Protein AF-A0AAD5QHT9-F1 (afdb_monomer_lite)

Radius of gyration: 13.87 Å; chains: 1; bounding box: 31×36×34 Å

Secondary structure (DSSP, 8-state):
----TT---SHHHHHHHHHSS-PPPP-S---EEEEEE-S-HHHHHHHHHHH--TT-EEEEEE-TTS-HHHHHHHHHHHHH-TTEEE--S-----T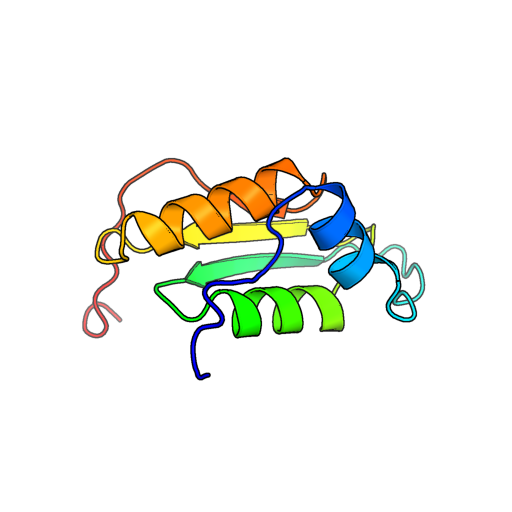T--

pLDDT: mean 88.91, std 12.22, range [45.41, 98.25]

Sequence (98 aa):
MIPNDELDMSCEAIRLRVLTYPRQPVTNYPIAFARIVYTDYEFLEEQLRAGYSTENHFCYHVDSKASSNFTNLMKTLSTCLKNVYLTDGSLAFDSLSQ

Foldseek 3Di:
DPDDPPDDLDLVSLCCQQVVPPADDDPVDEEEAEEEDADDLVVVSVVCSVPDHPRYAYEYEYALNHDPVSVVSLVSSQVSDVRYYYDDDHDHDDPPPD

InterPro domains:
  IPR003406 Glycosyl transferase, family 14 [PF02485] (31-88)

Structure (mmCIF, N/CA/C/O backbone):
data_AF-A0AAD5QHT9-F1
#
_entry.id   AF-A0AAD5QHT9-F1
#
loop_
_atom_site.group_PDB
_atom_site.id
_atom_site.type_symbol
_atom_site.label_atom_id
_atom_site.label_alt_id
_atom_site.label_comp_id
_atom_site.label_asym_id
_atom_site.label_entity_id
_atom_site.label_seq_id
_atom_site.pdbx_PDB_ins_code
_atom_site.Cartn_x
_atom_site.Cartn_y
_atom_site.Cartn_z
_atom_site.occupancy
_atom_site.B_iso_or_equiv
_atom_site.auth_seq_id
_atom_site.auth_comp_id
_atom_site.auth_asym_id
_atom_site.auth_atom_id
_atom_site.pdbx_PDB_model_num
ATOM 1 N N . MET A 1 1 ? 4.543 2.494 14.859 1.00 60.97 1 MET A N 1
ATOM 2 C CA . MET A 1 1 ? 5.277 3.751 14.536 1.00 60.97 1 MET A CA 1
ATOM 3 C C . MET A 1 1 ? 4.470 4.924 15.099 1.00 60.97 1 MET A C 1
ATOM 5 O O . MET A 1 1 ? 3.357 4.679 15.543 1.00 60.97 1 MET A O 1
ATOM 9 N N . ILE A 1 2 ? 4.998 6.154 15.173 1.00 74.62 2 ILE A N 1
ATOM 10 C CA . ILE A 1 2 ? 4.153 7.320 15.511 1.00 74.62 2 ILE A CA 1
ATOM 11 C C . ILE A 1 2 ? 3.333 7.648 14.254 1.00 74.62 2 ILE A C 1
ATOM 13 O O . ILE A 1 2 ? 3.969 7.850 13.223 1.00 74.62 2 ILE A O 1
ATOM 17 N N . PRO A 1 3 ? 1.986 7.661 14.303 1.00 73.38 3 PRO A N 1
ATOM 18 C CA . PRO A 1 3 ? 1.169 7.963 13.130 1.00 73.38 3 PRO A CA 1
ATOM 19 C C . PRO A 1 3 ? 1.432 9.380 12.610 1.00 73.38 3 PRO A C 1
ATOM 21 O O . PRO A 1 3 ? 1.437 10.331 13.393 1.00 73.38 3 PRO A O 1
ATOM 24 N N . ASN A 1 4 ? 1.638 9.515 11.302 1.00 82.19 4 ASN A N 1
ATOM 25 C CA . ASN A 1 4 ? 1.739 10.796 10.621 1.00 82.19 4 ASN A CA 1
ATOM 26 C C . ASN A 1 4 ? 0.383 11.207 10.027 1.00 82.19 4 ASN A C 1
ATOM 28 O O . ASN A 1 4 ? -0.008 10.743 8.954 1.00 82.19 4 ASN A O 1
ATOM 32 N N . ASP A 1 5 ? -0.308 12.125 10.702 1.00 80.19 5 ASP A N 1
ATOM 33 C CA . ASP A 1 5 ? -1.600 12.652 10.247 1.00 80.19 5 ASP A CA 1
ATOM 34 C C . ASP A 1 5 ? -1.494 13.528 8.978 1.00 80.19 5 ASP A C 1
ATOM 36 O O . ASP A 1 5 ? -2.504 13.793 8.328 1.00 80.19 5 ASP A O 1
ATOM 40 N N . GLU A 1 6 ? -0.285 13.948 8.586 1.00 87.94 6 GLU A N 1
ATOM 41 C CA . GLU A 1 6 ? -0.022 14.749 7.379 1.00 87.94 6 GLU A CA 1
ATOM 42 C C . GLU A 1 6 ? 0.408 13.899 6.170 1.00 87.94 6 GLU A C 1
ATOM 44 O O . GLU A 1 6 ? 0.854 14.430 5.148 1.00 87.94 6 GLU A O 1
ATOM 49 N N . LEU A 1 7 ? 0.308 12.569 6.258 1.00 92.50 7 LEU A N 1
ATOM 50 C CA . LEU A 1 7 ? 0.704 11.691 5.164 1.00 92.50 7 LEU A CA 1
ATOM 51 C C . LEU A 1 7 ? -0.171 11.921 3.920 1.00 92.50 7 LEU A C 1
ATOM 53 O O . LEU A 1 7 ? -1.380 11.693 3.931 1.00 92.50 7 LEU A O 1
ATOM 57 N N . ASP A 1 8 ? 0.456 12.317 2.810 1.00 96.50 8 ASP A N 1
ATOM 58 C CA . ASP A 1 8 ? -0.237 12.497 1.534 1.00 96.50 8 ASP A CA 1
ATOM 59 C C . ASP A 1 8 ? -0.714 11.144 0.981 1.00 96.50 8 ASP A C 1
ATOM 61 O O . ASP A 1 8 ? 0.078 10.286 0.570 1.00 96.50 8 ASP A O 1
ATOM 65 N N . MET A 1 9 ? -2.033 10.964 0.969 1.00 96.38 9 MET A N 1
ATOM 66 C CA . MET A 1 9 ? -2.709 9.755 0.502 1.00 96.38 9 MET A CA 1
ATOM 67 C C . MET A 1 9 ? -3.185 9.843 -0.954 1.00 96.38 9 MET A C 1
ATOM 69 O O . MET A 1 9 ? -3.933 8.979 -1.413 1.00 96.38 9 MET A O 1
ATOM 73 N N . SER A 1 10 ? -2.760 10.854 -1.715 1.00 98.00 10 SER A N 1
ATOM 74 C CA . SER A 1 10 ? -2.990 10.888 -3.157 1.00 98.00 10 SER A CA 1
ATOM 75 C C . SER A 1 10 ? -2.303 9.704 -3.846 1.00 98.00 10 SER A C 1
ATOM 77 O O . SER A 1 10 ? -1.221 9.250 -3.461 1.00 98.00 10 SER A O 1
ATOM 79 N N . CYS A 1 11 ? -2.907 9.198 -4.924 1.00 98.25 11 CYS A N 1
ATOM 80 C CA . CYS A 1 11 ? -2.293 8.095 -5.662 1.00 98.25 11 CYS A CA 1
ATOM 81 C C . CY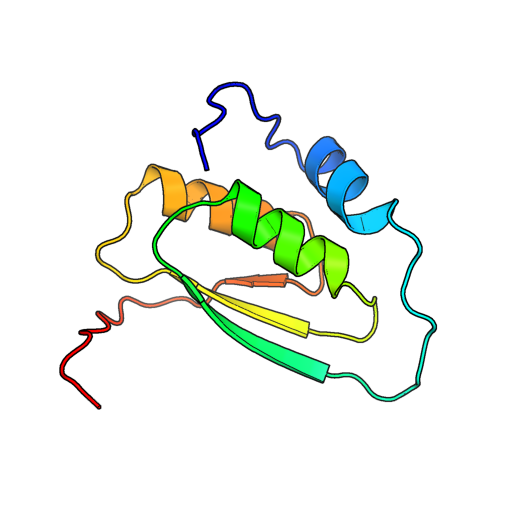S A 1 11 ? -0.957 8.467 -6.310 1.00 98.25 11 CYS A C 1
ATOM 83 O O . CYS A 1 11 ? -0.171 7.573 -6.617 1.00 98.25 11 CYS A O 1
ATOM 85 N N . GLU A 1 12 ? -0.703 9.752 -6.558 1.00 97.94 12 GLU A N 1
ATOM 86 C CA . GLU A 1 12 ? 0.597 10.216 -7.031 1.00 97.94 12 GLU A CA 1
ATOM 87 C C . GLU A 1 12 ? 1.660 10.033 -5.946 1.00 97.94 12 GLU A C 1
ATOM 89 O O . GLU A 1 12 ? 2.666 9.366 -6.196 1.00 97.94 12 GLU A O 1
ATOM 94 N N . ALA A 1 13 ? 1.387 10.494 -4.723 1.00 97.38 13 ALA A N 1
ATOM 95 C CA . ALA A 1 13 ? 2.294 10.336 -3.593 1.00 97.38 13 ALA A CA 1
ATOM 96 C C . ALA A 1 13 ? 2.532 8.859 -3.230 1.00 97.38 13 ALA A C 1
ATOM 98 O O . ALA A 1 13 ? 3.680 8.446 -3.071 1.00 97.38 13 ALA A O 1
ATOM 99 N N . ILE A 1 14 ? 1.482 8.030 -3.192 1.00 97.56 14 ILE A N 1
ATOM 100 C CA . ILE A 1 14 ? 1.604 6.582 -2.926 1.00 97.56 14 ILE A CA 1
ATOM 101 C C . ILE A 1 14 ? 2.469 5.895 -3.989 1.00 97.56 14 ILE A C 1
ATOM 103 O O . ILE A 1 14 ? 3.371 5.122 -3.667 1.00 97.56 14 ILE A O 1
ATOM 107 N N . ARG A 1 15 ? 2.230 6.175 -5.278 1.00 96.38 15 ARG A N 1
ATOM 108 C CA . ARG A 1 15 ? 3.039 5.597 -6.363 1.00 96.38 15 ARG A CA 1
ATOM 109 C C . ARG A 1 15 ? 4.482 6.058 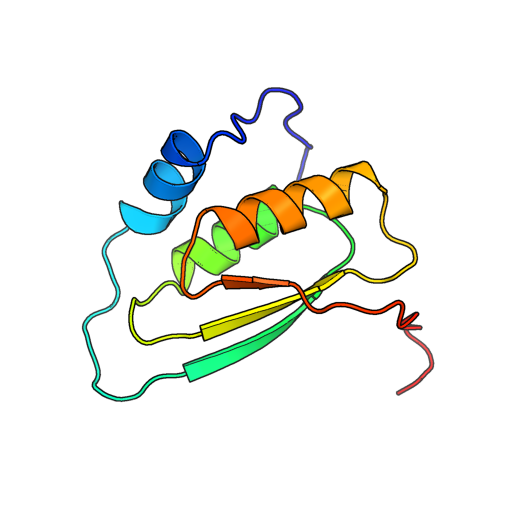-6.283 1.00 96.38 15 ARG A C 1
ATOM 111 O O . ARG A 1 15 ? 5.370 5.243 -6.512 1.00 96.38 15 ARG A O 1
ATOM 118 N N . LEU A 1 16 ? 4.716 7.326 -5.953 1.00 95.81 16 LEU A N 1
ATOM 119 C CA . LEU A 1 16 ? 6.061 7.845 -5.764 1.00 95.81 16 LEU A CA 1
ATOM 120 C C . LEU A 1 16 ? 6.771 7.080 -4.643 1.00 95.81 16 LEU A C 1
ATOM 122 O O . LEU A 1 16 ? 7.862 6.573 -4.875 1.00 95.81 16 LEU A O 1
ATOM 126 N N . ARG A 1 17 ? 6.145 6.905 -3.474 1.00 95.06 17 ARG A N 1
ATOM 127 C CA . ARG A 1 17 ? 6.754 6.184 -2.344 1.00 95.06 17 ARG A CA 1
ATOM 128 C C . ARG A 1 17 ? 7.000 4.703 -2.642 1.00 95.06 17 ARG A C 1
ATOM 130 O O . ARG A 1 17 ? 8.087 4.203 -2.366 1.00 95.06 17 ARG A O 1
ATOM 137 N N . VAL A 1 18 ? 6.049 4.005 -3.268 1.00 94.94 18 VAL A N 1
ATOM 138 C CA . VAL A 1 18 ? 6.156 2.552 -3.502 1.00 94.94 18 VAL A CA 1
ATOM 139 C C . VAL A 1 18 ? 7.020 2.202 -4.722 1.00 94.94 18 VAL A C 1
ATOM 141 O O . VAL A 1 18 ? 7.793 1.248 -4.670 1.00 94.94 18 VAL A O 1
ATOM 144 N N . LEU A 1 19 ? 6.918 2.948 -5.829 1.00 91.94 19 LEU A N 1
ATOM 145 C CA . LEU A 1 19 ? 7.492 2.541 -7.124 1.00 91.94 19 LEU A CA 1
ATOM 146 C C . LEU A 1 19 ? 8.890 3.099 -7.421 1.00 91.94 19 LEU A C 1
ATOM 148 O O . LEU A 1 19 ? 9.508 2.640 -8.387 1.00 91.94 19 LEU A O 1
ATOM 152 N N . THR A 1 20 ? 9.364 4.096 -6.663 1.00 86.38 20 THR A N 1
ATOM 153 C CA . THR A 1 20 ? 10.693 4.713 -6.869 1.00 86.38 20 THR A CA 1
ATOM 154 C C . THR A 1 20 ? 11.833 3.975 -6.174 1.00 86.38 20 THR A C 1
ATOM 156 O O . THR A 1 20 ? 12.995 4.215 -6.498 1.00 86.38 20 THR A O 1
ATOM 159 N N . TYR A 1 21 ? 11.532 3.048 -5.261 1.00 76.62 21 TYR A N 1
ATOM 160 C CA . TYR A 1 21 ? 12.547 2.177 -4.674 1.00 76.62 21 TYR A CA 1
ATOM 161 C C . TYR A 1 21 ? 13.184 1.293 -5.765 1.00 76.62 21 TYR A C 1
ATOM 163 O O . TYR A 1 21 ? 12.465 0.894 -6.689 1.00 76.62 21 TYR A O 1
ATOM 171 N N . PRO A 1 22 ? 14.502 0.984 -5.710 1.00 75.81 22 PRO A N 1
ATOM 172 C CA . PRO A 1 22 ? 15.140 0.034 -6.617 1.00 75.81 22 PRO A CA 1
ATOM 173 C C . PRO A 1 22 ? 14.281 -1.219 -6.751 1.00 75.81 22 PRO A C 1
ATOM 175 O O . PRO A 1 22 ? 14.100 -1.983 -5.802 1.00 75.81 22 PRO A O 1
ATOM 178 N N . ARG A 1 23 ? 13.702 -1.379 -7.944 1.00 70.19 23 ARG A N 1
ATOM 179 C CA . ARG A 1 23 ? 12.777 -2.470 -8.224 1.00 70.19 23 ARG A CA 1
ATOM 180 C C . ARG A 1 23 ? 13.520 -3.782 -8.081 1.00 70.19 23 ARG A C 1
ATOM 182 O O . ARG A 1 23 ? 14.642 -3.915 -8.576 1.00 70.19 23 ARG A O 1
ATOM 189 N N . GLN A 1 24 ? 12.867 -4.756 -7.456 1.00 74.00 24 GLN A N 1
ATOM 190 C CA . GLN A 1 24 ? 13.354 -6.119 -7.564 1.00 74.00 24 GLN A CA 1
ATOM 191 C C . GLN A 1 24 ? 13.384 -6.515 -9.049 1.00 74.00 24 GLN A C 1
ATOM 193 O O . GLN A 1 24 ? 12.481 -6.126 -9.802 1.00 74.00 24 GLN A O 1
ATOM 198 N N . PRO A 1 25 ? 14.436 -7.220 -9.497 1.00 78.62 25 PRO A N 1
ATOM 199 C CA . PRO A 1 25 ? 14.519 -7.669 -10.875 1.00 78.62 25 PRO A CA 1
ATOM 200 C C . PRO A 1 25 ? 13.328 -8.572 -11.202 1.00 78.62 25 PRO A C 1
ATOM 202 O O . PRO A 1 25 ? 12.832 -9.297 -10.343 1.00 78.62 25 PRO A O 1
ATOM 205 N N . VAL A 1 26 ? 12.886 -8.523 -12.457 1.00 80.31 26 VAL A N 1
ATOM 206 C CA . VAL A 1 26 ? 11.893 -9.459 -12.997 1.00 80.31 26 VAL A CA 1
ATOM 207 C C . VAL A 1 26 ? 12.497 -10.861 -12.929 1.00 80.31 26 VAL A C 1
ATOM 209 O O . VAL A 1 26 ? 13.596 -11.085 -13.441 1.00 80.31 26 VAL A O 1
ATOM 212 N N . THR A 1 27 ? 11.810 -11.784 -12.265 1.00 86.88 27 THR A N 1
ATOM 213 C CA . THR A 1 27 ? 12.281 -13.158 -12.039 1.00 86.88 27 THR A CA 1
ATOM 214 C C . THR A 1 27 ? 11.534 -14.172 -12.904 1.00 86.88 27 THR A C 1
ATOM 216 O O . THR A 1 27 ? 11.974 -15.319 -12.979 1.00 86.88 27 THR A O 1
ATOM 219 N N . ASN A 1 28 ? 10.430 -13.776 -13.562 1.00 88.56 28 ASN A N 1
ATOM 220 C CA . ASN A 1 28 ? 9.455 -14.680 -14.191 1.00 88.56 28 ASN A CA 1
ATOM 221 C C . ASN A 1 28 ? 8.877 -15.712 -13.206 1.00 88.56 28 ASN A C 1
ATOM 223 O O . ASN A 1 28 ? 8.444 -16.796 -13.601 1.00 88.56 28 ASN A O 1
ATOM 227 N N . TYR A 1 29 ? 8.885 -15.386 -11.913 1.00 91.75 29 TYR A N 1
ATOM 228 C CA . TYR A 1 29 ? 8.354 -16.222 -10.844 1.00 91.75 29 TYR A CA 1
ATOM 229 C C . TYR A 1 29 ? 7.465 -15.363 -9.931 1.00 91.75 29 TYR A C 1
ATOM 231 O O . TYR A 1 29 ? 7.922 -14.890 -8.886 1.00 91.75 29 TYR A O 1
ATOM 239 N N . PRO A 1 30 ? 6.211 -15.092 -10.344 1.00 92.88 30 PRO A N 1
ATOM 240 C CA . PRO A 1 30 ? 5.311 -14.213 -9.607 1.00 92.88 30 PRO A CA 1
ATOM 241 C C . PRO A 1 30 ? 4.925 -14.820 -8.252 1.00 92.88 30 PRO A C 1
ATOM 243 O O . PRO A 1 30 ? 4.515 -15.979 -8.171 1.00 92.88 30 PRO A O 1
ATOM 246 N N . ILE A 1 31 ? 5.017 -14.024 -7.182 1.00 94.25 31 ILE A N 1
ATOM 247 C CA . ILE A 1 31 ? 4.629 -14.424 -5.822 1.00 94.25 31 ILE A CA 1
ATOM 248 C C . ILE A 1 31 ? 3.335 -13.713 -5.424 1.00 94.25 31 ILE A C 1
ATOM 250 O O . ILE A 1 31 ? 3.197 -12.503 -5.604 1.00 94.25 31 ILE A O 1
ATOM 254 N N . ALA A 1 32 ? 2.400 -14.452 -4.824 1.00 96.44 32 ALA A N 1
ATOM 255 C CA . ALA A 1 32 ? 1.215 -13.888 -4.189 1.00 96.44 32 ALA A CA 1
ATOM 256 C C . ALA A 1 32 ? 1.398 -13.816 -2.664 1.00 96.44 32 ALA A C 1
ATOM 258 O O . ALA A 1 32 ? 1.664 -14.824 -2.011 1.00 96.44 32 ALA A O 1
ATOM 259 N N . PHE A 1 33 ? 1.223 -12.627 -2.093 1.00 96.31 33 PHE A N 1
ATOM 260 C CA . PHE A 1 33 ? 1.216 -12.381 -0.654 1.00 96.31 33 PHE A CA 1
ATOM 261 C C . PHE A 1 33 ? -0.222 -12.181 -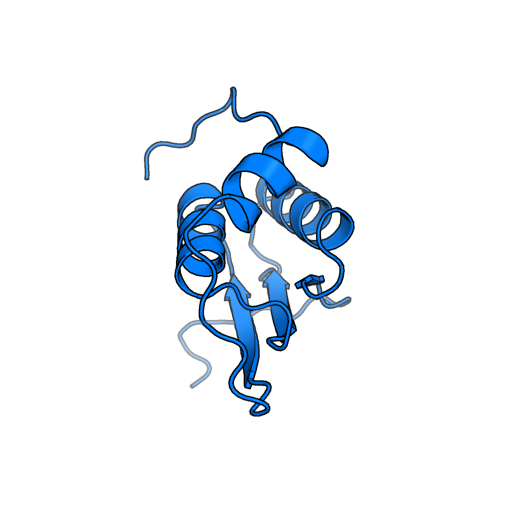0.183 1.00 96.31 33 PHE A C 1
ATOM 263 O O . PHE A 1 33 ? -0.940 -11.367 -0.754 1.00 96.31 33 PHE A O 1
ATOM 270 N N . ALA A 1 34 ? -0.627 -12.869 0.882 1.00 95.44 34 ALA A N 1
ATOM 271 C CA . ALA A 1 34 ? -1.903 -12.645 1.556 1.00 95.44 34 ALA A CA 1
ATOM 272 C C . ALA A 1 34 ? -1.637 -12.270 3.018 1.00 95.44 34 ALA A C 1
ATOM 274 O O . ALA A 1 34 ? -0.932 -12.998 3.719 1.00 95.44 34 ALA A O 1
ATOM 275 N N . ARG A 1 35 ? -2.144 -11.118 3.470 1.00 94.94 35 ARG A N 1
ATOM 276 C CA . ARG A 1 35 ? -1.902 -10.595 4.825 1.00 94.94 35 ARG A CA 1
ATOM 277 C C . ARG A 1 35 ? -3.190 -10.094 5.459 1.00 94.94 35 ARG A C 1
ATOM 279 O O . ARG A 1 35 ? -3.941 -9.356 4.831 1.00 94.94 35 ARG A O 1
ATOM 286 N N . ILE A 1 36 ? -3.393 -10.439 6.725 1.00 95.25 36 ILE A N 1
ATOM 287 C CA . ILE A 1 36 ? -4.419 -9.830 7.574 1.00 95.25 36 ILE A CA 1
ATOM 288 C C . ILE A 1 36 ? -3.759 -8.683 8.339 1.00 95.25 36 ILE A C 1
ATOM 290 O O . ILE A 1 36 ? -2.671 -8.857 8.889 1.00 95.25 36 ILE A O 1
ATOM 294 N N . VAL A 1 37 ? -4.376 -7.504 8.336 1.00 95.25 37 VAL A N 1
ATOM 295 C CA . VAL A 1 37 ? -3.807 -6.272 8.895 1.00 95.25 37 VAL A CA 1
ATOM 296 C C . VAL A 1 37 ? -4.829 -5.525 9.744 1.00 95.25 37 VAL A C 1
ATOM 298 O O . VAL A 1 37 ? -6.023 -5.576 9.474 1.00 95.25 37 VAL A O 1
ATOM 301 N N . TYR A 1 38 ? -4.363 -4.817 10.771 1.00 94.44 38 TYR A N 1
ATOM 302 C CA . TYR A 1 38 ? -5.237 -4.167 11.757 1.00 94.44 38 TYR A CA 1
ATOM 303 C C . TYR A 1 38 ? -4.847 -2.709 12.076 1.00 94.44 38 TYR A C 1
ATOM 305 O O . TYR A 1 38 ? -5.707 -1.909 12.436 1.00 94.44 38 TYR A O 1
ATOM 313 N N . THR A 1 39 ? -3.566 -2.340 11.953 1.00 94.62 39 THR A N 1
ATOM 314 C CA . THR A 1 39 ? -3.049 -1.011 12.329 1.00 94.62 39 THR A CA 1
ATOM 315 C C . THR A 1 39 ? -1.729 -0.693 11.602 1.00 94.62 39 THR A C 1
ATOM 317 O O . THR A 1 39 ? -1.247 -1.512 10.821 1.00 94.62 39 THR A O 1
ATOM 320 N N . ASP A 1 40 ? -1.149 0.482 11.882 1.00 93.88 40 ASP A N 1
ATOM 321 C CA . ASP A 1 40 ? 0.180 0.942 11.441 1.00 93.88 40 ASP A CA 1
ATOM 322 C C . ASP A 1 40 ? 0.354 0.955 9.908 1.00 93.88 40 ASP A C 1
ATOM 324 O O . ASP A 1 40 ? 1.211 0.272 9.346 1.00 93.88 40 ASP A O 1
ATOM 328 N N . TYR A 1 41 ? -0.449 1.774 9.218 1.00 96.12 41 TYR A N 1
ATOM 329 C CA . TYR A 1 41 ? -0.426 1.899 7.753 1.00 96.12 41 TYR A CA 1
ATOM 330 C C . TYR A 1 41 ? 0.979 2.157 7.182 1.00 96.12 41 TYR A C 1
ATOM 332 O O . TYR A 1 41 ? 1.391 1.469 6.252 1.00 96.12 41 TYR A O 1
ATOM 340 N N . GLU A 1 42 ? 1.737 3.095 7.758 1.00 95.44 42 GLU A N 1
ATOM 341 C CA . GLU A 1 42 ? 3.077 3.454 7.268 1.00 95.44 42 GLU A CA 1
ATOM 342 C C . GLU A 1 42 ? 4.037 2.261 7.277 1.00 95.44 42 GLU A C 1
ATOM 344 O O . GLU A 1 42 ? 4.762 2.036 6.312 1.00 95.44 42 GLU A O 1
ATOM 349 N N . PHE A 1 43 ? 3.992 1.432 8.323 1.00 95.19 43 PHE A N 1
ATOM 350 C CA . PHE A 1 43 ? 4.807 0.221 8.389 1.00 95.19 43 PHE A CA 1
ATOM 351 C C . PHE A 1 43 ? 4.417 -0.788 7.300 1.00 95.19 43 PHE A C 1
ATOM 353 O O . PHE A 1 43 ? 5.279 -1.431 6.700 1.00 95.19 43 PHE A O 1
ATOM 360 N N . LEU A 1 44 ? 3.119 -0.930 7.028 1.00 96.69 44 LEU A N 1
ATOM 361 C CA . LEU A 1 44 ? 2.619 -1.830 5.991 1.00 96.69 44 LEU A CA 1
ATOM 362 C C . LEU A 1 44 ? 2.963 -1.334 4.584 1.00 96.69 44 LEU A C 1
ATOM 364 O O . LEU A 1 44 ? 3.317 -2.154 3.733 1.00 96.69 44 LEU A O 1
ATOM 368 N N . GLU A 1 45 ? 2.901 -0.021 4.346 1.00 96.56 45 GLU A N 1
ATOM 369 C CA . GLU A 1 45 ? 3.340 0.596 3.091 1.00 96.56 45 GLU A CA 1
ATOM 370 C C . GLU A 1 45 ? 4.847 0.383 2.884 1.00 96.56 45 GLU A C 1
ATOM 372 O O . GLU A 1 45 ? 5.271 -0.034 1.808 1.00 96.56 45 GLU A O 1
ATOM 377 N N . GLU A 1 46 ? 5.654 0.554 3.931 1.00 94.50 46 GLU A N 1
ATOM 378 C CA . GLU A 1 46 ? 7.095 0.292 3.898 1.00 94.50 46 GLU A CA 1
ATOM 379 C C . GLU A 1 46 ? 7.417 -1.189 3.642 1.00 94.50 46 GLU A C 1
ATOM 381 O O . GLU A 1 46 ? 8.300 -1.521 2.845 1.00 94.50 46 GLU A O 1
ATOM 386 N N . GLN A 1 47 ? 6.664 -2.105 4.255 1.00 95.12 47 GLN A N 1
ATOM 387 C CA . GLN A 1 47 ? 6.797 -3.541 4.012 1.00 95.12 47 GLN A CA 1
ATOM 388 C C . GLN A 1 47 ? 6.415 -3.918 2.573 1.00 95.12 47 GLN A C 1
ATOM 390 O O . GLN A 1 47 ? 7.052 -4.788 1.973 1.00 95.12 47 GLN A O 1
ATOM 395 N N . LEU A 1 48 ? 5.376 -3.287 2.017 1.00 96.00 48 LEU A N 1
ATOM 396 C CA . LEU A 1 48 ? 5.012 -3.426 0.609 1.00 96.00 48 LEU A CA 1
ATOM 397 C C . LEU A 1 48 ? 6.145 -2.912 -0.280 1.00 96.00 48 LEU A C 1
ATOM 399 O O . LEU A 1 48 ? 6.615 -3.652 -1.138 1.00 96.00 48 LEU A O 1
ATOM 403 N N . ARG A 1 49 ? 6.619 -1.684 -0.037 1.00 95.00 49 ARG A N 1
ATOM 404 C CA . ARG A 1 49 ? 7.693 -1.018 -0.785 1.00 95.00 49 ARG A CA 1
ATOM 405 C C . ARG A 1 49 ? 8.962 -1.866 -0.846 1.00 95.00 49 ARG A C 1
ATOM 407 O O . ARG A 1 49 ? 9.532 -2.027 -1.921 1.00 95.00 49 ARG A O 1
ATOM 414 N N . ALA A 1 50 ? 9.379 -2.454 0.275 1.00 92.62 50 ALA A N 1
ATOM 415 C CA . ALA A 1 50 ? 10.577 -3.294 0.343 1.00 92.62 50 ALA A CA 1
ATOM 416 C C . ALA A 1 50 ? 10.465 -4.599 -0.475 1.00 92.62 50 ALA A C 1
ATOM 418 O O . ALA A 1 50 ? 11.470 -5.105 -0.978 1.00 92.62 50 ALA A O 1
ATOM 419 N N . GLY A 1 51 ? 9.254 -5.152 -0.605 1.00 90.38 51 GLY A N 1
ATOM 420 C CA . GLY A 1 51 ? 8.982 -6.398 -1.332 1.00 90.38 51 GLY A CA 1
ATOM 421 C C . GLY A 1 51 ? 8.364 -6.213 -2.720 1.00 90.38 51 GLY A C 1
ATOM 422 O O . GLY A 1 51 ? 8.017 -7.208 -3.363 1.00 90.38 51 GLY A O 1
ATOM 423 N N . TYR A 1 52 ? 8.171 -4.972 -3.175 1.00 93.31 52 TYR A N 1
ATOM 424 C CA . TYR A 1 52 ? 7.392 -4.691 -4.374 1.00 93.31 52 TYR A CA 1
ATOM 425 C C . TYR A 1 52 ? 8.115 -5.166 -5.642 1.00 93.31 52 TYR A C 1
ATOM 427 O O . TYR A 1 52 ? 9.239 -4.765 -5.950 1.00 93.31 52 TYR A O 1
ATOM 435 N N . SER A 1 53 ? 7.411 -5.983 -6.419 1.00 92.00 53 SER A N 1
ATOM 436 C CA . SER A 1 53 ? 7.741 -6.342 -7.797 1.00 92.00 53 SER A CA 1
ATOM 437 C C . SER A 1 53 ? 6.478 -6.197 -8.634 1.00 92.00 53 SER A C 1
ATOM 439 O O . SER A 1 53 ? 5.373 -6.421 -8.139 1.00 92.00 53 SER A O 1
ATOM 441 N N . THR A 1 54 ? 6.631 -5.847 -9.910 1.00 91.19 54 THR A N 1
ATOM 442 C CA . THR A 1 54 ? 5.506 -5.759 -10.851 1.00 91.19 54 THR A CA 1
ATOM 443 C C . THR A 1 54 ? 4.880 -7.117 -11.165 1.00 91.19 54 THR A C 1
ATOM 445 O O . THR A 1 54 ? 3.754 -7.147 -11.648 1.00 91.19 54 THR A O 1
ATOM 448 N N . GLU A 1 55 ? 5.593 -8.218 -10.904 1.00 92.00 55 GLU A N 1
ATOM 449 C CA . GLU A 1 55 ? 5.091 -9.591 -11.074 1.00 92.00 55 GLU A CA 1
ATOM 450 C C . GLU A 1 55 ? 4.397 -10.126 -9.813 1.00 92.00 55 GLU A C 1
ATOM 452 O O . GLU A 1 55 ? 3.634 -11.084 -9.884 1.00 92.00 55 GLU A O 1
ATOM 457 N N . ASN A 1 56 ? 4.649 -9.518 -8.649 1.00 94.62 56 ASN A N 1
ATOM 458 C CA . ASN A 1 56 ? 4.057 -9.960 -7.391 1.00 94.62 56 ASN A CA 1
ATOM 459 C C . ASN A 1 56 ? 2.640 -9.409 -7.223 1.00 94.62 56 ASN A C 1
ATOM 461 O O . ASN A 1 56 ? 2.331 -8.301 -7.663 1.00 94.62 56 ASN A O 1
ATOM 465 N N . HIS A 1 57 ? 1.809 -10.159 -6.508 1.00 96.44 57 HIS A N 1
ATOM 466 C CA . HIS A 1 57 ? 0.446 -9.790 -6.144 1.00 96.44 57 HIS A CA 1
ATOM 467 C C . HIS A 1 57 ? 0.337 -9.659 -4.623 1.00 96.44 57 HIS A C 1
ATOM 469 O O . HIS A 1 57 ? 0.810 -10.526 -3.892 1.00 96.44 57 HIS A O 1
ATOM 475 N N . PHE A 1 58 ? -0.294 -8.595 -4.133 1.00 97.62 58 PHE A N 1
ATOM 476 C CA . PHE A 1 58 ? -0.394 -8.296 -2.703 1.00 97.62 58 PHE A CA 1
ATOM 477 C C . PHE A 1 58 ? -1.857 -8.171 -2.299 1.00 97.62 58 PHE A C 1
ATOM 479 O O . PHE A 1 58 ? -2.523 -7.209 -2.658 1.00 97.62 58 PHE A O 1
ATOM 486 N N . CYS A 1 59 ? -2.366 -9.140 -1.553 1.00 97.50 59 CYS A N 1
ATOM 487 C CA . CYS A 1 59 ? -3.729 -9.163 -1.055 1.00 97.50 59 CYS A CA 1
ATOM 488 C C . CYS A 1 59 ? -3.744 -8.851 0.441 1.00 97.50 59 CYS A C 1
ATOM 490 O O . CYS A 1 59 ? -3.102 -9.538 1.238 1.00 97.50 59 CYS A O 1
ATOM 492 N N . TYR A 1 60 ? -4.511 -7.838 0.821 1.00 97.25 60 TYR A N 1
ATOM 493 C CA . TYR A 1 60 ? -4.731 -7.463 2.207 1.00 97.25 60 TYR A CA 1
ATOM 494 C C . TYR A 1 60 ? -6.171 -7.757 2.617 1.00 97.25 60 TYR A C 1
ATOM 496 O O . TYR A 1 60 ? -7.109 -7.533 1.855 1.00 97.25 60 TYR A O 1
ATOM 504 N N . HIS A 1 61 ? -6.336 -8.223 3.847 1.00 95.69 61 HIS A N 1
ATOM 505 C CA . HIS A 1 61 ? -7.607 -8.275 4.549 1.00 95.69 61 HIS A CA 1
ATOM 506 C C . HIS A 1 61 ? -7.496 -7.381 5.778 1.00 95.69 61 HIS A C 1
ATOM 508 O O . HIS A 1 61 ? -6.582 -7.558 6.581 1.00 95.69 61 HIS A O 1
ATOM 514 N N . VAL A 1 62 ? -8.393 -6.410 5.928 1.00 95.38 62 VAL A N 1
ATOM 515 C CA . VAL A 1 62 ? -8.418 -5.570 7.130 1.00 95.38 62 VAL A CA 1
ATOM 516 C C . VAL A 1 62 ? -9.280 -6.263 8.174 1.00 95.38 62 VAL A C 1
ATOM 518 O O . VAL A 1 62 ? -10.445 -6.548 7.911 1.00 95.38 62 VAL A O 1
ATOM 521 N N . ASP A 1 63 ? -8.704 -6.543 9.342 1.00 93.62 63 ASP A N 1
ATOM 522 C CA . ASP A 1 63 ? -9.448 -7.124 10.455 1.00 93.62 63 ASP A CA 1
ATOM 523 C C . ASP A 1 63 ? -10.638 -6.225 10.817 1.00 93.62 63 ASP A C 1
ATOM 525 O O . ASP A 1 63 ? -10.498 -5.007 10.938 1.00 93.62 63 ASP A O 1
ATOM 529 N N . SER A 1 64 ? -11.807 -6.831 11.022 1.00 90.31 64 SER A N 1
ATOM 530 C CA . SER A 1 64 ? -13.055 -6.121 11.342 1.00 90.31 64 SER A CA 1
ATOM 531 C C . SER A 1 64 ? -12.986 -5.175 12.552 1.00 90.31 64 SER A C 1
ATOM 533 O O . SER A 1 64 ? -13.811 -4.270 12.665 1.00 90.31 64 SER A O 1
ATOM 535 N N . LYS A 1 65 ? -12.027 -5.373 13.462 1.00 91.50 65 LYS A N 1
ATOM 536 C CA . LYS A 1 65 ? -11.827 -4.537 14.652 1.00 91.50 65 LYS A CA 1
ATOM 537 C C . LYS A 1 65 ? -11.024 -3.272 14.355 1.00 91.50 65 LYS A C 1
ATOM 539 O O . LYS A 1 65 ? -10.925 -2.406 15.223 1.00 91.50 65 LYS A O 1
ATOM 544 N N . ALA A 1 66 ? -10.388 -3.185 13.188 1.00 92.94 66 ALA A N 1
ATOM 545 C CA . ALA A 1 66 ? -9.549 -2.055 12.830 1.00 92.94 66 ALA A CA 1
ATOM 546 C C . ALA A 1 66 ? -10.363 -0.758 12.756 1.00 92.94 66 ALA A C 1
ATOM 548 O O . ALA A 1 66 ? -11.569 -0.754 12.503 1.00 92.94 66 ALA A O 1
ATOM 549 N N . SER A 1 67 ? -9.690 0.376 12.946 1.00 94.69 67 SER A N 1
ATOM 550 C CA . SER A 1 67 ? -10.368 1.666 12.835 1.00 94.69 67 SER A CA 1
ATOM 551 C C . SER A 1 67 ? -10.861 1.916 11.404 1.00 94.69 67 SER A C 1
ATOM 553 O O . SER A 1 67 ? -10.258 1.479 10.415 1.00 94.69 67 SER A O 1
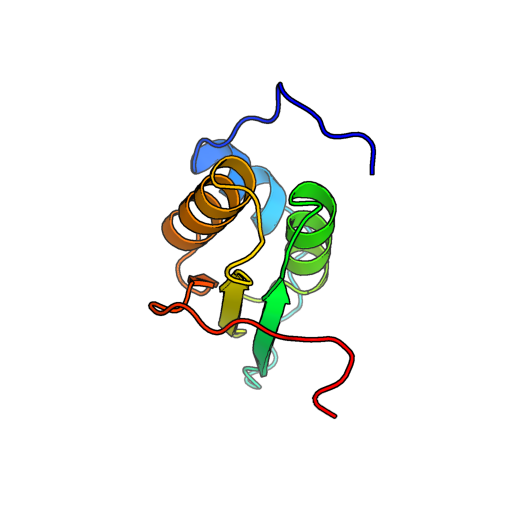ATOM 555 N N . SER A 1 68 ? -11.946 2.682 11.276 1.00 94.31 68 SER A N 1
ATOM 556 C CA . SER A 1 68 ? -12.452 3.118 9.969 1.00 94.31 68 SER A CA 1
ATOM 557 C C . SER A 1 68 ? -11.410 3.936 9.204 1.00 94.31 68 SER A C 1
ATOM 559 O O . SER A 1 68 ? -11.280 3.779 7.991 1.00 94.31 68 SER A O 1
ATOM 561 N N . ASN A 1 69 ? -10.619 4.751 9.913 1.00 94.44 69 ASN A N 1
ATOM 562 C CA . ASN A 1 69 ? -9.516 5.504 9.323 1.00 94.44 69 ASN A CA 1
ATOM 563 C C . ASN A 1 69 ? -8.477 4.567 8.691 1.00 94.44 69 ASN A C 1
ATOM 565 O O . ASN A 1 69 ? -8.182 4.685 7.506 1.00 94.44 69 ASN A O 1
ATOM 569 N N . PHE A 1 70 ? -7.992 3.574 9.441 1.00 95.06 70 PHE A N 1
ATOM 570 C CA . PHE A 1 70 ? -7.035 2.593 8.924 1.00 95.06 70 PHE A CA 1
ATOM 571 C C . PHE A 1 70 ? -7.586 1.821 7.716 1.00 95.06 70 PHE A C 1
ATOM 573 O O . PHE A 1 70 ? -6.899 1.666 6.705 1.00 95.06 70 PHE A O 1
ATOM 580 N N . THR A 1 71 ? -8.850 1.398 7.788 1.00 95.56 71 THR A N 1
ATOM 581 C CA . THR A 1 71 ? -9.536 0.716 6.681 1.00 95.56 71 THR A CA 1
ATOM 582 C C . THR A 1 71 ? -9.558 1.582 5.417 1.00 95.56 71 THR A C 1
ATOM 584 O O . THR A 1 71 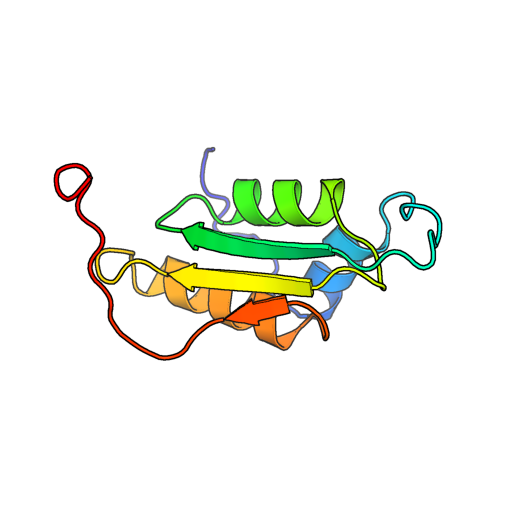? -9.276 1.093 4.323 1.00 95.56 71 THR A O 1
ATOM 587 N N . ASN A 1 72 ? -9.834 2.883 5.559 1.00 95.81 72 ASN A N 1
ATOM 588 C CA . ASN A 1 72 ? -9.820 3.827 4.443 1.00 95.81 72 ASN A CA 1
ATOM 589 C C . ASN A 1 72 ? -8.416 4.011 3.855 1.00 95.81 72 ASN A C 1
ATOM 591 O O . ASN A 1 72 ? -8.283 4.035 2.634 1.00 95.81 72 ASN A O 1
ATOM 595 N N . LEU A 1 73 ? -7.371 4.080 4.687 1.00 96.81 73 LEU A N 1
ATOM 596 C CA . LEU A 1 73 ? -5.987 4.170 4.209 1.00 96.81 73 LEU A CA 1
ATOM 597 C C . LEU A 1 73 ? -5.603 2.942 3.365 1.00 96.81 73 LEU A C 1
ATOM 599 O O . LEU A 1 73 ? -5.109 3.088 2.245 1.00 96.81 73 LEU A O 1
ATOM 603 N N . MET A 1 74 ? -5.911 1.734 3.850 1.00 97.50 74 MET A N 1
ATOM 604 C CA . MET A 1 74 ? -5.673 0.486 3.110 1.00 97.50 74 MET A CA 1
ATOM 605 C C . MET A 1 74 ? -6.482 0.413 1.810 1.00 97.50 74 MET A C 1
ATOM 607 O O . MET A 1 74 ? -5.976 -0.051 0.784 1.00 97.50 74 MET A O 1
ATOM 611 N N . LYS A 1 75 ? -7.723 0.918 1.819 1.00 97.06 75 LYS A N 1
ATOM 612 C CA . LYS A 1 75 ? -8.550 1.021 0.612 1.00 97.06 75 LYS A CA 1
ATOM 613 C C . LYS A 1 75 ? -7.896 1.933 -0.420 1.00 97.06 75 LYS A C 1
ATOM 615 O O . LYS A 1 75 ? -7.734 1.516 -1.567 1.00 97.06 75 LYS A O 1
ATOM 620 N N . THR A 1 76 ? -7.457 3.124 -0.017 1.00 97.81 76 THR A N 1
ATOM 621 C CA . THR A 1 76 ? -6.760 4.067 -0.900 1.00 97.81 76 THR A CA 1
ATOM 622 C C . THR A 1 76 ? -5.511 3.433 -1.511 1.00 97.81 76 THR A C 1
ATOM 624 O O . THR A 1 76 ? -5.386 3.423 -2.736 1.00 97.81 76 THR A O 1
ATOM 627 N N . LEU A 1 77 ? -4.655 2.797 -0.701 1.00 98.06 77 LEU A N 1
ATOM 628 C CA . LEU A 1 77 ? -3.469 2.077 -1.183 1.00 98.06 77 LEU A CA 1
ATOM 629 C C . LEU A 1 77 ? -3.810 1.061 -2.284 1.00 98.06 77 LEU A C 1
ATOM 631 O O . LEU A 1 77 ? -3.195 1.090 -3.353 1.00 98.06 77 LEU A O 1
ATOM 635 N N . SER A 1 78 ? -4.824 0.216 -2.058 1.00 97.50 78 SER A N 1
ATOM 636 C CA . SER A 1 78 ? -5.252 -0.792 -3.040 1.00 97.50 78 SER A CA 1
ATOM 637 C C . SER A 1 78 ? -5.774 -0.181 -4.345 1.00 97.50 78 SER A C 1
ATOM 639 O O . SER A 1 78 ? -5.519 -0.702 -5.424 1.00 97.50 78 SER A O 1
ATOM 641 N N . THR A 1 79 ? -6.438 0.977 -4.288 1.00 97.56 79 THR A N 1
ATOM 642 C CA . THR A 1 79 ? -6.944 1.642 -5.501 1.00 97.56 79 THR A CA 1
ATOM 643 C C . THR A 1 79 ? -5.837 2.288 -6.338 1.00 97.56 79 THR A C 1
ATOM 645 O O . THR A 1 79 ? -5.985 2.468 -7.550 1.00 97.56 79 THR A O 1
ATOM 648 N N . CYS A 1 80 ? -4.706 2.631 -5.717 1.00 98.00 80 CYS A N 1
ATOM 649 C CA . CYS A 1 80 ? -3.619 3.337 -6.383 1.00 98.00 80 CYS A CA 1
ATOM 650 C C . CYS A 1 80 ? -2.637 2.404 -7.113 1.00 98.00 80 CYS A C 1
ATOM 652 O O . CYS A 1 80 ? -1.971 2.847 -8.060 1.00 98.00 80 CYS A O 1
ATOM 654 N N . LEU A 1 81 ? -2.559 1.125 -6.732 1.00 96.56 81 LEU A N 1
ATOM 655 C CA . LEU A 1 81 ? -1.583 0.156 -7.241 1.00 96.56 81 LEU A CA 1
ATOM 656 C C . LEU A 1 81 ? -2.287 -1.074 -7.832 1.00 96.56 81 LEU A C 1
ATOM 658 O O . LEU A 1 81 ? -3.039 -1.758 -7.155 1.00 96.56 81 LEU A O 1
ATOM 662 N N . LYS A 1 82 ? -2.018 -1.390 -9.107 1.00 95.62 82 LYS A N 1
ATOM 663 C CA . LYS A 1 82 ? -2.781 -2.400 -9.876 1.00 95.62 82 LYS A CA 1
ATOM 664 C C . LYS A 1 82 ? -2.668 -3.841 -9.358 1.00 95.62 82 LYS A C 1
ATOM 666 O O . LYS A 1 82 ? -3.526 -4.662 -9.664 1.00 95.62 82 LYS A O 1
ATOM 671 N N . ASN A 1 83 ? -1.586 -4.159 -8.656 1.00 95.81 83 ASN A N 1
ATOM 672 C CA . ASN A 1 83 ? -1.276 -5.483 -8.113 1.00 95.81 83 ASN A CA 1
ATOM 673 C C . ASN A 1 83 ? -1.448 -5.544 -6.586 1.00 95.81 83 ASN A C 1
ATOM 675 O O . ASN A 1 83 ? -0.962 -6.482 -5.951 1.00 95.81 83 ASN A O 1
ATOM 679 N N . VAL A 1 84 ? -2.120 -4.546 -6.004 1.00 98.00 84 VAL A N 1
ATOM 680 C CA . VAL A 1 84 ? -2.507 -4.519 -4.596 1.00 98.00 84 VAL A CA 1
ATOM 681 C C . VAL A 1 84 ? -4.023 -4.636 -4.512 1.00 98.00 84 VAL A C 1
ATOM 683 O O . VAL A 1 84 ? -4.753 -3.901 -5.167 1.00 98.00 84 VAL A O 1
ATOM 686 N N . TYR A 1 85 ? -4.494 -5.561 -3.690 1.00 97.50 85 TYR A N 1
ATOM 687 C CA . TYR A 1 85 ? -5.899 -5.905 -3.544 1.00 97.50 85 TYR A CA 1
ATOM 688 C C . TYR A 1 85 ? -6.300 -5.776 -2.083 1.00 97.50 85 TYR A C 1
ATOM 690 O O . TYR A 1 85 ? -5.518 -6.087 -1.182 1.00 97.50 85 TYR A O 1
ATOM 698 N N . LEU A 1 86 ? -7.537 -5.354 -1.861 1.00 96.06 86 LEU A N 1
ATOM 699 C CA . LEU A 1 86 ? -8.180 -5.386 -0.560 1.00 96.06 86 LEU A CA 1
ATOM 700 C C . LEU A 1 86 ? -9.396 -6.300 -0.682 1.00 96.06 86 LEU A C 1
ATOM 702 O O . LEU A 1 86 ? -10.196 -6.119 -1.594 1.00 96.06 86 LEU A O 1
ATOM 706 N N . THR A 1 87 ? -9.503 -7.311 0.175 1.00 91.88 87 THR A N 1
ATOM 707 C CA . THR A 1 87 ? -10.629 -8.252 0.121 1.00 91.88 87 THR A CA 1
ATOM 708 C C . THR A 1 87 ? -11.912 -7.624 0.644 1.00 91.88 87 THR A C 1
ATOM 710 O O . THR A 1 87 ? -11.882 -6.888 1.633 1.00 91.88 87 THR A O 1
ATOM 713 N N . ASP A 1 88 ? -13.034 -8.051 0.080 1.00 73.62 88 ASP A N 1
ATOM 714 C CA . ASP A 1 88 ? -14.366 -7.689 0.545 1.00 73.62 88 ASP A CA 1
ATOM 715 C C . ASP A 1 88 ? -14.841 -8.710 1.595 1.00 73.62 88 ASP A C 1
ATOM 717 O O . ASP A 1 88 ? -14.777 -9.918 1.365 1.00 73.62 88 ASP A O 1
ATOM 721 N N . GLY A 1 89 ? -15.322 -8.245 2.751 1.00 66.06 89 GLY A N 1
ATOM 722 C CA . GLY A 1 89 ? -15.922 -9.096 3.788 1.00 66.06 89 GLY A CA 1
ATOM 723 C C . GLY A 1 89 ? -15.372 -8.843 5.192 1.00 66.06 89 GLY A C 1
ATOM 724 O O . GLY A 1 89 ? -14.212 -8.489 5.366 1.00 66.06 89 GLY A O 1
ATOM 725 N N . SER A 1 90 ? -16.219 -9.016 6.207 1.00 56.62 90 SER A N 1
ATOM 726 C CA . SER A 1 90 ? -15.843 -8.898 7.618 1.00 56.62 90 SER A CA 1
ATOM 727 C C . SER A 1 90 ? -15.494 -10.277 8.178 1.00 56.62 90 SER A C 1
ATOM 729 O O . SER A 1 90 ? -16.392 -11.042 8.533 1.00 56.62 90 SER A O 1
ATOM 731 N N . LEU A 1 91 ? -14.205 -10.603 8.263 1.00 60.00 91 LEU A N 1
ATOM 732 C CA . LEU A 1 91 ? -13.736 -11.711 9.091 1.00 60.00 91 LEU A CA 1
ATOM 733 C C . LEU A 1 91 ? -13.053 -11.101 10.319 1.00 60.00 91 LEU A C 1
ATOM 735 O O . LEU A 1 91 ? -12.133 -10.293 10.205 1.00 60.00 91 LEU A O 1
ATOM 739 N N . ALA A 1 92 ? -13.562 -11.435 11.502 1.00 58.94 92 ALA A N 1
ATOM 740 C CA . ALA A 1 92 ? -12.891 -11.108 12.750 1.00 58.94 92 ALA A CA 1
ATOM 741 C C . ALA A 1 92 ? -11.833 -12.180 12.993 1.00 58.94 92 ALA A C 1
ATOM 743 O O . ALA A 1 92 ? -12.180 -13.353 13.146 1.00 58.94 92 ALA A O 1
ATOM 744 N N . PHE A 1 93 ? -10.558 -11.796 13.012 1.00 68.19 93 PHE A N 1
ATOM 745 C CA . PHE A 1 93 ? -9.503 -12.703 13.427 1.00 68.19 93 PHE A CA 1
ATOM 746 C C . PHE A 1 93 ? -9.249 -12.488 14.922 1.00 68.19 93 PHE A C 1
ATOM 748 O O . PHE A 1 93 ? -9.112 -11.368 15.426 1.00 68.19 93 PHE A O 1
ATOM 755 N N . ASP A 1 94 ? -9.259 -13.587 15.667 1.00 69.81 94 ASP A N 1
ATOM 756 C CA . ASP A 1 94 ? -8.938 -13.615 17.086 1.00 69.81 94 ASP A CA 1
ATOM 757 C C . ASP A 1 94 ? -7.598 -14.319 17.251 1.00 69.81 94 ASP A C 1
ATOM 759 O O . ASP A 1 94 ? -7.351 -15.368 16.663 1.00 69.81 94 ASP A O 1
ATOM 763 N N . SER A 1 95 ? -6.729 -13.780 18.100 1.00 65.31 95 SER A N 1
ATOM 764 C CA . SER A 1 95 ? -5.422 -14.381 18.396 1.00 65.31 95 SER A CA 1
ATOM 765 C C . SER A 1 95 ? -5.520 -15.781 19.028 1.00 65.31 95 SER A C 1
ATOM 767 O O . SER A 1 95 ? -4.502 -16.440 19.201 1.00 65.31 95 SER A O 1
ATOM 769 N N . LEU A 1 96 ? -6.731 -16.210 19.407 1.00 58.31 96 LEU A N 1
ATOM 770 C CA . LEU A 1 96 ? -7.041 -17.464 20.097 1.00 58.31 96 LEU A CA 1
ATOM 771 C C . LEU A 1 96 ? -7.716 -18.516 19.197 1.00 58.31 96 LEU A C 1
ATOM 773 O O . LEU A 1 96 ? -8.128 -19.553 19.708 1.00 58.31 96 LEU A O 1
ATOM 777 N N . SER A 1 97 ? -7.860 -18.269 17.891 1.00 53.28 97 SER A N 1
ATOM 778 C CA . SER A 1 97 ? -8.445 -19.233 16.941 1.00 53.28 97 SER A CA 1
ATOM 779 C C . SER A 1 97 ? -7.415 -19.946 16.050 1.00 53.28 97 SER A C 1
ATOM 781 O O . SER A 1 97 ? -7.745 -20.369 14.942 1.00 53.28 97 SER A O 1
ATOM 783 N N . GLN A 1 98 ? -6.188 -20.127 16.553 1.00 45.41 98 GLN A N 1
ATOM 784 C CA . GLN A 1 98 ? -5.224 -21.116 16.045 1.00 45.41 98 GLN A CA 1
ATOM 785 C C . GLN A 1 98 ? -5.123 -22.304 16.997 1.00 45.41 98 GLN A C 1
ATOM 787 O O . GLN A 1 98 ? -4.942 -22.060 18.210 1.00 45.41 98 GLN A O 1
#

Organism: Parelaphostrongylus tenuis (NCBI:txid148309)